Protein AF-A0A2J1E081-F1 (afdb_monomer_lite)

Foldseek 3Di:
DDPVVVVVVPPDAPDQPQDPDDDDPDDFFKDKDPKDKDAQAKKKKKKKAWPDAEPPFKDKFKFFQDPNGGDNHGADWDWDADPNRNIIMIIGHDRHIGIIMMMMGTPRRNDYTDMRMGMHID

pLDDT: mean 73.48, std 20.35, range [32.94, 95.19]

Structure (mmCIF, N/CA/C/O backbone):
data_AF-A0A2J1E081-F1
#
_entry.id   AF-A0A2J1E081-F1
#
loop_
_atom_site.group_PDB
_atom_site.id
_atom_site.type_symbol
_atom_site.label_atom_id
_atom_site.label_alt_id
_atom_site.label_comp_id
_atom_site.label_asym_id
_atom_site.label_entity_id
_atom_site.label_seq_id
_atom_site.pdbx_PDB_ins_code
_atom_site.Cartn_x
_atom_site.Cartn_y
_atom_site.Cartn_z
_atom_site.occupancy
_atom_site.B_iso_or_equiv
_atom_site.auth_seq_id
_atom_site.auth_comp_id
_atom_site.auth_asym_id
_atom_site.auth_atom_id
_atom_site.pdbx_PDB_model_num
ATOM 1 N N . TYR A 1 1 ? -35.205 -8.150 13.059 1.00 44.22 1 TYR A N 1
ATOM 2 C CA . TYR A 1 1 ? -34.154 -8.792 12.252 1.00 44.22 1 TYR A CA 1
ATOM 3 C C . TYR A 1 1 ? -34.409 -8.336 10.831 1.00 44.22 1 TYR A C 1
ATOM 5 O O . TYR A 1 1 ? -35.432 -8.712 10.277 1.00 44.22 1 TYR A O 1
ATOM 13 N N . ASP A 1 2 ? -33.615 -7.389 10.338 1.00 34.19 2 ASP A N 1
ATOM 14 C CA . ASP A 1 2 ? -33.840 -6.746 9.040 1.00 34.19 2 ASP A CA 1
ATOM 15 C C . ASP A 1 2 ? -32.901 -7.385 7.999 1.00 34.19 2 ASP A C 1
ATOM 17 O O . ASP A 1 2 ? -31.685 -7.180 8.080 1.00 34.19 2 ASP A O 1
ATOM 21 N N . PRO A 1 3 ? -33.421 -8.207 7.070 1.00 38.31 3 PRO A N 1
ATOM 22 C CA . PRO A 1 3 ? -32.603 -8.948 6.115 1.00 38.31 3 PRO A CA 1
ATOM 23 C C . PRO A 1 3 ? -31.908 -8.052 5.076 1.00 38.31 3 PRO A C 1
ATOM 25 O O . PRO A 1 3 ? -30.969 -8.511 4.432 1.00 38.31 3 PRO A O 1
ATOM 28 N N . TYR A 1 4 ? -32.279 -6.770 4.957 1.00 37.59 4 TYR A N 1
ATOM 29 C CA . TYR A 1 4 ? -31.651 -5.828 4.017 1.00 37.59 4 TYR A CA 1
ATOM 30 C C . TYR A 1 4 ? -30.340 -5.214 4.524 1.00 37.59 4 TYR A C 1
ATOM 32 O O . TYR A 1 4 ? -29.602 -4.597 3.756 1.00 37.59 4 TYR A O 1
ATOM 40 N N . ARG A 1 5 ? -30.014 -5.381 5.813 1.00 38.62 5 ARG A N 1
ATOM 41 C CA . ARG A 1 5 ? -28.745 -4.890 6.374 1.00 38.62 5 ARG A CA 1
ATOM 42 C C . ARG A 1 5 ? -27.574 -5.847 6.154 1.00 38.62 5 ARG A C 1
ATOM 44 O O . ARG A 1 5 ? -26.442 -5.387 6.094 1.00 38.62 5 ARG A O 1
ATOM 51 N N . LEU A 1 6 ? -27.833 -7.145 5.997 1.00 36.47 6 LEU A N 1
ATOM 52 C CA . LEU A 1 6 ? -26.792 -8.163 5.789 1.00 36.47 6 LEU A CA 1
ATOM 53 C C . LEU A 1 6 ? -26.369 -8.308 4.322 1.00 36.47 6 LEU A C 1
ATOM 55 O O . LEU A 1 6 ? -25.236 -8.694 4.054 1.00 36.47 6 LEU A O 1
ATOM 59 N N . SER A 1 7 ? -27.218 -7.920 3.369 1.00 36.25 7 SER A N 1
ATOM 60 C CA . SER A 1 7 ? -26.882 -7.940 1.938 1.00 36.25 7 SER A CA 1
ATOM 61 C C . SER A 1 7 ? -25.882 -6.855 1.512 1.00 36.25 7 SER A C 1
ATOM 63 O O . SER A 1 7 ? -25.323 -6.954 0.426 1.00 36.25 7 SER A O 1
ATOM 65 N N . ASN A 1 8 ? -25.620 -5.846 2.354 1.00 37.00 8 ASN A N 1
ATOM 66 C CA . ASN A 1 8 ? -24.664 -4.766 2.061 1.00 37.00 8 ASN A CA 1
ATOM 67 C C . ASN A 1 8 ? -23.248 -4.998 2.613 1.00 37.00 8 ASN A C 1
ATOM 69 O O . ASN A 1 8 ? -22.351 -4.227 2.282 1.00 37.00 8 ASN A O 1
ATOM 73 N N . TYR A 1 9 ? -23.029 -6.036 3.426 1.00 40.25 9 TYR A N 1
ATOM 74 C CA . TYR A 1 9 ? -21.701 -6.355 3.970 1.00 40.25 9 TYR A CA 1
ATOM 75 C C . TYR A 1 9 ? -20.937 -7.404 3.153 1.00 40.25 9 TYR A C 1
ATOM 77 O O . TYR A 1 9 ? -19.735 -7.548 3.330 1.00 40.25 9 TYR A O 1
ATOM 85 N N . LEU A 1 10 ? -21.612 -8.110 2.243 1.00 37.78 10 LEU A N 1
ATOM 86 C CA . LEU A 1 10 ? -21.058 -9.276 1.544 1.00 37.78 10 LEU A CA 1
ATOM 87 C C . LEU A 1 10 ? -20.642 -9.023 0.085 1.00 37.78 10 LEU A C 1
ATOM 89 O O . LEU A 1 10 ? -20.276 -9.971 -0.590 1.00 37.78 10 LEU A O 1
ATOM 93 N N . ASN A 1 11 ? -20.696 -7.783 -0.419 1.00 38.44 11 ASN A N 1
ATOM 94 C CA . ASN A 1 11 ? -20.417 -7.508 -1.841 1.00 38.44 11 ASN A CA 1
ATOM 95 C C . ASN A 1 11 ? -19.767 -6.144 -2.141 1.00 38.44 11 ASN A C 1
ATOM 97 O O . ASN A 1 11 ? -19.792 -5.697 -3.283 1.00 38.44 11 ASN A O 1
ATOM 101 N N . LYS A 1 12 ? -19.209 -5.445 -1.142 1.00 41.66 12 LYS A N 1
ATOM 102 C CA . LYS A 1 12 ? -18.657 -4.091 -1.354 1.00 41.66 12 LYS A CA 1
ATOM 103 C C . LYS A 1 12 ? -17.138 -4.031 -1.552 1.00 41.66 12 LYS A C 1
ATOM 105 O O . LYS A 1 12 ? -16.634 -2.956 -1.854 1.00 41.66 12 LYS A O 1
ATOM 110 N N . TYR A 1 13 ? -16.432 -5.152 -1.388 1.00 42.03 13 TYR A N 1
ATOM 111 C CA . TYR A 1 13 ? -14.964 -5.165 -1.322 1.00 42.03 13 TYR A CA 1
ATOM 112 C C . TYR A 1 13 ? -14.276 -6.157 -2.272 1.00 42.03 13 TYR A C 1
ATOM 114 O O . TYR A 1 13 ? -13.061 -6.091 -2.406 1.00 42.03 13 TYR A O 1
ATOM 122 N N . ASP A 1 14 ? -15.027 -6.992 -3.001 1.00 35.34 14 ASP A N 1
ATOM 123 C CA . ASP A 1 14 ? -14.507 -7.705 -4.178 1.00 35.34 14 ASP A CA 1
ATOM 124 C C . ASP A 1 14 ? -14.611 -6.782 -5.397 1.00 35.34 14 ASP A C 1
ATOM 126 O O . ASP A 1 14 ? -15.464 -6.939 -6.272 1.00 35.34 14 ASP A O 1
ATOM 130 N N . TYR A 1 15 ? -13.773 -5.748 -5.423 1.00 40.72 15 TYR A N 1
ATOM 131 C CA . TYR A 1 15 ? -13.682 -4.840 -6.559 1.00 40.72 15 TYR A CA 1
ATOM 132 C C . TYR A 1 15 ? -12.292 -4.933 -7.184 1.00 40.72 15 TYR A C 1
ATOM 134 O O . TYR A 1 15 ? -11.348 -4.260 -6.780 1.00 40.72 15 TYR A O 1
ATOM 142 N N . SER A 1 16 ? -12.156 -5.802 -8.189 1.00 37.72 16 SER A N 1
ATOM 143 C CA . SER A 1 16 ? -10.998 -5.814 -9.083 1.00 37.72 16 SER A CA 1
ATOM 144 C C . SER A 1 16 ? -11.241 -4.813 -10.208 1.00 37.72 16 SER A C 1
ATOM 146 O O . SER A 1 16 ? -11.609 -5.173 -11.328 1.00 37.72 16 SER A O 1
ATOM 148 N N . GLU A 1 17 ? -11.091 -3.533 -9.909 1.00 38.44 17 GLU A N 1
ATOM 149 C CA . GLU A 1 17 ? -11.141 -2.514 -10.943 1.00 38.44 17 GLU A CA 1
ATOM 150 C C . GLU A 1 17 ? -9.737 -2.407 -11.542 1.00 38.44 17 GLU A C 1
ATOM 152 O O . GLU A 1 17 ? -8.811 -1.903 -10.905 1.00 38.44 17 GLU A O 1
ATOM 157 N N . THR A 1 18 ? -9.549 -2.925 -12.761 1.00 36.91 18 THR A N 1
ATOM 158 C CA . THR A 1 18 ? -8.375 -2.607 -13.586 1.00 36.91 18 THR A CA 1
ATOM 159 C C . THR A 1 18 ? -8.392 -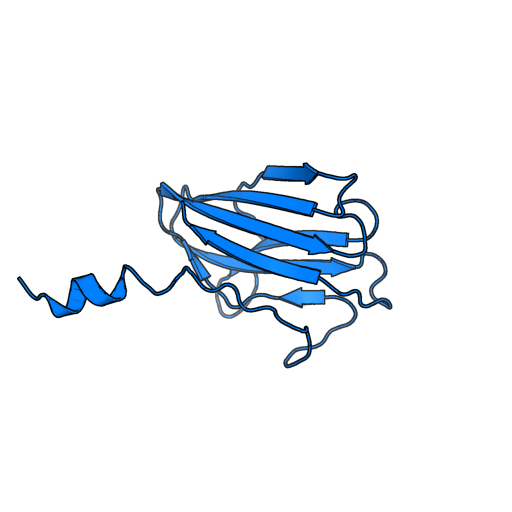1.111 -13.872 1.00 36.91 18 THR A C 1
ATOM 161 O O . THR A 1 18 ? -8.906 -0.664 -14.896 1.00 36.91 18 THR A O 1
ATOM 164 N N . HIS A 1 19 ? -7.864 -0.329 -12.935 1.00 39.03 19 HIS A N 1
ATOM 165 C CA . HIS A 1 19 ? -7.659 1.092 -13.112 1.00 39.03 19 HIS A CA 1
ATOM 166 C C . HIS A 1 19 ? -6.556 1.286 -14.143 1.00 39.03 19 HIS A C 1
ATOM 168 O O . HIS A 1 19 ? -5.409 0.891 -13.941 1.00 39.03 19 HIS A O 1
ATOM 174 N N . GLN A 1 20 ? -6.904 1.942 -15.242 1.00 37.59 20 GLN A N 1
ATOM 175 C CA . GLN A 1 20 ? -5.947 2.810 -15.907 1.00 37.59 20 GLN A CA 1
ATOM 176 C C . GLN A 1 20 ? -5.897 4.092 -15.070 1.00 37.59 20 GLN A C 1
ATOM 178 O O . GLN A 1 20 ? -6.932 4.746 -14.937 1.00 37.59 20 GLN A O 1
ATOM 183 N N . PRO A 1 21 ? -4.764 4.452 -14.447 1.00 37.50 21 PRO A N 1
ATOM 184 C CA . PRO A 1 21 ? -4.718 5.692 -13.692 1.00 37.50 21 PRO A CA 1
ATOM 185 C C . PRO A 1 21 ? -4.740 6.845 -14.698 1.00 37.50 21 PRO A C 1
ATOM 187 O O . PRO A 1 21 ? -3.851 6.882 -15.538 1.00 37.50 21 PRO A O 1
ATOM 190 N N . TYR A 1 22 ? -5.794 7.675 -14.663 1.00 44.12 22 TYR A N 1
ATOM 191 C CA . TYR A 1 22 ? -5.848 9.146 -14.841 1.00 44.12 22 TYR A CA 1
ATOM 192 C C . TYR A 1 22 ? -7.332 9.576 -15.020 1.00 44.12 22 TYR A C 1
ATOM 194 O O . TYR A 1 22 ? -8.006 9.018 -15.879 1.00 44.12 22 TYR A O 1
ATOM 202 N N . ALA A 1 23 ? -7.940 10.537 -14.301 1.00 38.38 23 ALA A N 1
ATOM 203 C CA . ALA A 1 23 ? -7.455 11.515 -13.320 1.00 38.38 23 ALA A CA 1
ATOM 204 C C . ALA A 1 23 ? -8.616 12.211 -12.551 1.00 38.38 23 ALA A C 1
ATOM 206 O O . ALA A 1 23 ? -9.632 12.527 -13.162 1.00 38.38 23 ALA A O 1
ATOM 207 N N . GLU A 1 24 ? -8.400 12.573 -11.275 1.00 32.94 24 GLU A N 1
ATOM 208 C CA . GLU A 1 24 ? -8.650 13.92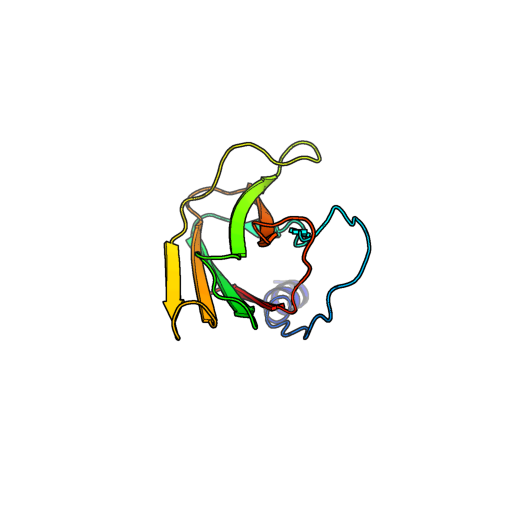1 -10.711 1.00 32.94 24 GLU A CA 1
ATOM 209 C C . GLU A 1 24 ? -7.769 14.100 -9.441 1.00 32.94 24 GLU A C 1
ATOM 211 O O . GLU A 1 24 ? -7.820 13.270 -8.538 1.00 32.94 24 GLU A O 1
ATOM 216 N N . GLY A 1 25 ? -6.897 15.130 -9.392 1.00 39.34 25 GLY A N 1
ATOM 217 C CA . GLY A 1 25 ? -5.979 15.419 -8.258 1.00 39.34 25 GLY A CA 1
ATOM 218 C C . GLY A 1 25 ? -4.455 15.400 -8.532 1.00 39.34 25 GLY A C 1
ATOM 219 O O . GLY A 1 25 ? -3.661 15.433 -7.590 1.00 39.34 25 GLY A O 1
ATOM 220 N N . GLU A 1 26 ? -4.016 15.349 -9.794 1.00 42.78 26 GLU A N 1
ATOM 221 C CA . GLU A 1 26 ? -2.614 15.125 -10.192 1.00 42.78 26 GLU A CA 1
ATOM 222 C C . GLU A 1 26 ? -1.573 16.089 -9.577 1.00 42.78 26 GLU A C 1
ATOM 224 O O . GLU A 1 26 ? -1.506 17.283 -9.876 1.00 42.78 26 GLU A O 1
ATOM 229 N N . ARG A 1 27 ? -0.650 15.515 -8.793 1.00 48.84 27 ARG A N 1
ATOM 230 C CA . ARG A 1 27 ? 0.711 16.029 -8.590 1.00 48.84 27 ARG A CA 1
ATOM 231 C C . ARG A 1 27 ? 1.692 14.919 -8.975 1.00 48.84 27 ARG A C 1
ATOM 233 O O . ARG A 1 27 ? 1.931 14.040 -8.161 1.00 48.84 27 ARG A O 1
ATOM 240 N N . TYR A 1 28 ? 2.237 14.980 -10.192 1.00 55.56 28 TYR A N 1
ATOM 241 C CA . TYR A 1 28 ? 3.528 14.402 -10.610 1.00 55.56 28 TYR A CA 1
ATOM 242 C C . TYR A 1 28 ? 3.891 13.020 -10.015 1.00 55.56 28 TYR A C 1
ATOM 244 O O . TYR A 1 28 ? 4.480 12.944 -8.935 1.00 55.56 28 TYR A O 1
ATOM 252 N N . GLY A 1 29 ? 3.559 11.931 -10.721 1.00 63.25 29 GLY A N 1
ATOM 253 C CA . GLY A 1 29 ? 4.048 10.581 -10.399 1.00 63.25 29 GLY A CA 1
ATOM 254 C C . GLY A 1 29 ? 3.520 9.982 -9.090 1.00 63.25 29 GLY A C 1
ATOM 255 O O . GLY A 1 29 ? 4.153 9.084 -8.536 1.00 63.25 29 GLY A O 1
ATOM 256 N N . MET A 1 30 ? 2.398 10.488 -8.562 1.00 76.50 30 MET A N 1
ATOM 257 C CA . MET A 1 30 ? 1.778 10.007 -7.324 1.00 76.50 30 MET A CA 1
ATOM 258 C C . MET A 1 30 ? 0.318 9.595 -7.545 1.00 76.50 30 MET A C 1
ATOM 260 O O . MET A 1 30 ? -0.464 10.348 -8.121 1.00 76.50 30 MET A O 1
ATOM 264 N N . TYR A 1 31 ? -0.046 8.433 -7.014 1.00 80.44 31 TYR A N 1
ATOM 265 C CA . TYR A 1 31 ? -1.403 7.918 -6.880 1.00 80.44 31 TYR A CA 1
ATOM 266 C C . TYR A 1 31 ? -1.861 8.015 -5.420 1.00 80.44 31 TYR A C 1
ATOM 268 O O . TYR A 1 31 ? -1.086 7.734 -4.499 1.00 80.44 31 TYR A O 1
ATOM 276 N N . PHE A 1 32 ? -3.131 8.366 -5.231 1.00 82.31 32 PHE A N 1
ATOM 277 C CA . PHE A 1 32 ? -3.831 8.329 -3.951 1.00 82.31 32 PHE A CA 1
ATOM 278 C C . PHE A 1 32 ? -5.086 7.479 -4.115 1.00 82.31 32 PHE A C 1
ATOM 280 O O . PHE A 1 32 ? -5.813 7.649 -5.092 1.00 82.31 32 PHE A O 1
ATOM 287 N N . SER A 1 33 ? -5.343 6.585 -3.165 1.00 84.06 33 SER A N 1
ATOM 288 C CA . SER A 1 33 ? -6.637 5.915 -3.080 1.00 84.06 33 SER A CA 1
ATOM 289 C C . SER A 1 33 ? -7.708 6.870 -2.557 1.00 84.06 33 SER A C 1
ATOM 291 O O . SER A 1 33 ? -7.402 7.901 -1.944 1.00 84.06 33 SER A O 1
ATOM 293 N N . ASP A 1 34 ? -8.968 6.462 -2.682 1.00 83.19 34 ASP A N 1
ATOM 294 C CA . ASP A 1 34 ? -10.018 6.988 -1.816 1.00 83.19 34 ASP A CA 1
ATOM 295 C C . ASP A 1 34 ? -9.674 6.738 -0.341 1.00 83.19 34 ASP A C 1
ATOM 297 O O . ASP A 1 34 ? -8.906 5.829 0.005 1.00 83.19 34 ASP A O 1
ATOM 301 N N . VAL A 1 35 ? -10.238 7.566 0.535 1.00 85.25 35 VAL A N 1
ATOM 302 C CA . VAL A 1 35 ? -10.145 7.364 1.982 1.00 85.25 35 VAL A CA 1
ATOM 303 C C . VAL A 1 35 ? -11.002 6.157 2.360 1.00 85.25 35 VAL A C 1
ATOM 305 O O . VAL A 1 35 ? -12.167 6.065 1.973 1.00 85.25 35 VAL A O 1
ATOM 308 N N . PHE A 1 36 ? -10.435 5.240 3.137 1.00 85.38 36 PHE A N 1
ATOM 309 C CA . PHE A 1 36 ? -11.114 4.050 3.641 1.00 85.38 36 PHE A CA 1
ATOM 310 C C . PHE A 1 36 ? -11.080 4.007 5.167 1.00 85.38 36 PHE A C 1
ATOM 312 O O . PHE A 1 36 ? -10.190 4.564 5.805 1.00 85.38 36 PHE A O 1
ATOM 319 N N . TYR A 1 37 ? -12.072 3.345 5.759 1.00 88.31 37 TYR A N 1
ATOM 320 C CA . TYR A 1 37 ? -12.202 3.213 7.207 1.00 88.31 37 TYR A CA 1
ATOM 321 C C . TYR A 1 37 ? -11.837 1.794 7.637 1.00 88.31 37 TYR A C 1
ATOM 323 O O . TYR A 1 37 ? -12.361 0.844 7.056 1.00 88.31 37 TYR A O 1
ATOM 331 N N . LEU A 1 38 ? -10.971 1.659 8.642 1.00 88.31 38 LEU A N 1
ATOM 332 C CA . LEU A 1 38 ? -10.618 0.376 9.257 1.00 88.31 38 LEU A CA 1
ATOM 333 C C . LEU A 1 38 ? -11.137 0.327 10.696 1.00 88.31 38 LEU A C 1
ATOM 335 O O . LEU A 1 38 ? -11.155 1.350 11.388 1.00 88.31 38 LEU A O 1
ATOM 339 N N . VAL A 1 39 ? -11.530 -0.860 11.155 1.00 89.81 39 VAL A N 1
ATOM 340 C CA . VAL A 1 39 ? -11.851 -1.158 12.559 1.00 89.81 39 VAL A CA 1
ATOM 341 C C . VAL A 1 39 ? -10.873 -2.183 13.150 1.00 89.81 39 VAL A C 1
ATOM 343 O O . VAL A 1 39 ? -10.284 -2.966 12.406 1.00 89.81 39 VAL A O 1
ATOM 346 N N . PRO A 1 40 ? -10.685 -2.219 14.487 1.00 90.38 40 PRO A N 1
ATOM 347 C CA . PRO A 1 40 ? -9.807 -3.185 15.130 1.00 90.38 40 PRO A CA 1
ATOM 348 C C . PRO A 1 40 ? -10.147 -4.625 14.742 1.00 90.38 40 PRO A C 1
ATOM 350 O O . PRO A 1 40 ? -11.281 -5.070 14.923 1.00 90.38 40 PRO A O 1
ATOM 353 N N . GLY A 1 41 ? -9.143 -5.350 14.256 1.00 87.19 41 GLY A N 1
ATOM 354 C CA . GLY A 1 41 ? -9.272 -6.719 13.763 1.00 87.19 41 GLY A CA 1
ATOM 355 C C . GLY A 1 41 ? -9.351 -6.843 12.240 1.00 87.19 41 GLY A C 1
ATOM 356 O O . GLY A 1 41 ? -9.138 -7.950 11.747 1.00 87.19 41 GLY A O 1
ATOM 357 N N . ASP A 1 42 ? -9.586 -5.748 11.506 1.00 89.81 42 ASP A N 1
ATOM 358 C CA . ASP A 1 42 ? -9.545 -5.763 10.042 1.00 89.81 42 ASP A CA 1
ATOM 359 C C . ASP A 1 42 ? -8.137 -6.112 9.538 1.00 89.81 42 ASP A C 1
ATOM 361 O O . ASP A 1 42 ? -7.127 -5.569 10.006 1.00 89.81 42 ASP A O 1
ATOM 365 N N . ASN A 1 43 ? -8.080 -6.988 8.533 1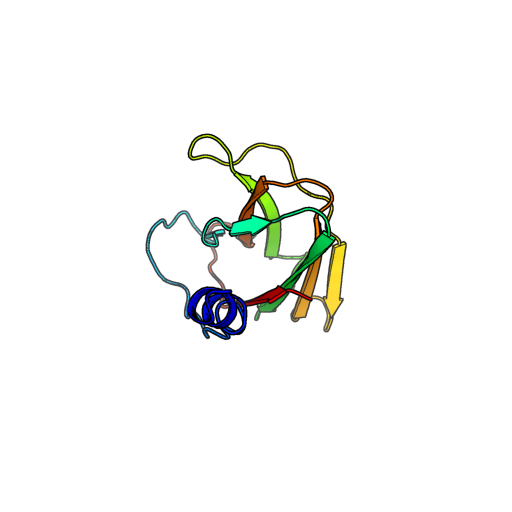.00 89.69 43 ASN A N 1
ATOM 366 C CA . ASN A 1 43 ? -6.852 -7.350 7.833 1.00 89.69 43 ASN A CA 1
ATOM 367 C C . ASN A 1 43 ? -6.922 -6.819 6.404 1.00 89.69 43 ASN A C 1
ATOM 369 O O . ASN A 1 43 ? -7.406 -7.489 5.493 1.00 89.69 43 ASN A O 1
ATOM 373 N N . LEU A 1 44 ? -6.440 -5.594 6.208 1.00 92.25 44 LEU A N 1
ATOM 374 C CA . LEU A 1 44 ? -6.348 -5.008 4.879 1.00 92.25 44 LEU A CA 1
ATOM 375 C C . LEU A 1 44 ? -5.111 -5.548 4.165 1.00 92.25 44 LEU A C 1
ATOM 377 O O . LEU A 1 44 ? -3.991 -5.462 4.682 1.00 92.25 44 LEU A O 1
ATOM 381 N N . LYS A 1 45 ? -5.301 -6.006 2.931 1.00 93.62 45 LYS A N 1
ATOM 382 C CA . LYS A 1 45 ? -4.216 -6.301 2.007 1.00 93.62 45 LYS A CA 1
ATOM 383 C C . LYS A 1 45 ? -4.332 -5.474 0.734 1.00 93.62 45 LYS A C 1
ATOM 385 O O . LYS A 1 45 ? -5.405 -5.324 0.153 1.00 93.62 45 LYS A O 1
ATOM 390 N N . ILE A 1 46 ? -3.197 -4.932 0.302 1.00 92.44 46 ILE A N 1
ATOM 391 C CA . ILE A 1 46 ? -3.073 -4.158 -0.935 1.00 92.44 46 ILE A CA 1
ATOM 392 C C . ILE A 1 46 ? -2.062 -4.867 -1.828 1.00 92.44 46 ILE A C 1
ATOM 394 O O . ILE A 1 46 ? -0.886 -4.972 -1.477 1.00 92.44 46 ILE A O 1
ATOM 398 N N . VAL A 1 47 ? -2.513 -5.359 -2.979 1.00 91.19 47 VAL A N 1
ATOM 399 C CA . VAL A 1 47 ? -1.650 -5.989 -3.984 1.00 91.19 47 VAL A CA 1
ATOM 400 C C . VAL A 1 47 ? -1.317 -4.972 -5.055 1.00 91.19 47 VAL A C 1
ATOM 402 O O . VAL A 1 47 ? -2.208 -4.326 -5.601 1.00 91.19 47 VAL A O 1
ATOM 405 N N . ILE A 1 48 ? -0.035 -4.859 -5.374 1.00 90.12 48 ILE A N 1
ATOM 406 C CA . ILE A 1 48 ? 0.476 -3.962 -6.403 1.00 90.12 48 ILE A CA 1
ATOM 407 C C . ILE A 1 48 ? 1.178 -4.812 -7.452 1.00 90.12 48 ILE A C 1
ATOM 409 O O . ILE A 1 48 ? 2.119 -5.537 -7.129 1.00 90.12 48 ILE A O 1
ATOM 413 N N . TYR A 1 49 ? 0.733 -4.689 -8.696 1.00 86.12 49 TYR A N 1
ATOM 414 C CA . TYR A 1 49 ? 1.461 -5.132 -9.878 1.00 86.12 49 TYR A CA 1
ATOM 415 C C . TYR A 1 49 ? 1.967 -3.894 -10.598 1.00 86.12 49 TYR A C 1
ATOM 417 O O . TYR A 1 49 ? 1.192 -2.972 -10.852 1.00 86.12 49 TYR A O 1
ATOM 425 N N . SER A 1 50 ? 3.251 -3.855 -10.915 1.00 82.56 50 SER A N 1
ATOM 426 C CA . SER A 1 50 ? 3.859 -2.714 -11.585 1.00 82.56 50 SER A CA 1
ATOM 427 C C . SER A 1 50 ? 4.911 -3.173 -12.577 1.00 82.56 50 SER A C 1
ATOM 429 O O . SER A 1 50 ? 5.560 -4.194 -12.366 1.00 82.56 50 SER A O 1
ATOM 431 N N . ASP A 1 51 ? 5.109 -2.374 -13.621 1.00 80.81 51 ASP A N 1
ATOM 432 C CA . ASP A 1 51 ? 6.220 -2.517 -14.563 1.00 80.81 51 ASP A CA 1
ATOM 433 C C . ASP A 1 51 ? 7.544 -1.975 -13.984 1.00 80.81 51 ASP A C 1
ATOM 435 O O . ASP A 1 51 ? 8.586 -2.056 -14.632 1.00 80.81 51 ASP A O 1
ATOM 439 N N . VAL A 1 52 ? 7.518 -1.447 -12.752 1.00 80.88 52 VAL A N 1
ATOM 440 C CA . VAL A 1 52 ? 8.669 -0.909 -12.019 1.00 80.88 52 VAL A CA 1
ATOM 441 C C . VAL A 1 52 ? 8.701 -1.476 -10.592 1.00 80.88 52 VAL A C 1
ATOM 443 O O . VAL A 1 52 ? 7.669 -1.555 -9.924 1.00 80.88 52 VAL A O 1
ATOM 446 N N . PRO A 1 53 ? 9.870 -1.882 -10.065 1.00 83.25 53 PRO A N 1
ATOM 447 C CA . PRO A 1 53 ? 9.920 -2.586 -8.792 1.00 83.25 53 PRO A CA 1
ATOM 448 C C . PRO A 1 53 ? 9.672 -1.677 -7.575 1.00 83.25 53 PRO A C 1
ATOM 450 O O . PRO A 1 53 ? 10.343 -0.658 -7.363 1.00 83.25 53 PRO A O 1
ATOM 453 N N . LEU A 1 54 ? 8.755 -2.103 -6.697 1.00 86.00 54 LEU A N 1
ATOM 454 C CA . LEU A 1 54 ? 8.493 -1.453 -5.413 1.00 86.00 54 LEU A CA 1
ATOM 455 C C . LEU A 1 54 ? 9.697 -1.554 -4.470 1.00 86.00 54 LEU A C 1
ATOM 457 O O . LEU A 1 54 ? 10.169 -2.639 -4.135 1.00 86.00 54 LEU A O 1
ATOM 461 N N . GLY A 1 55 ? 10.129 -0.417 -3.930 1.00 81.31 55 GLY A N 1
ATOM 462 C CA . GLY A 1 55 ? 11.283 -0.290 -3.042 1.00 81.31 55 GLY A CA 1
ATOM 463 C C . GLY A 1 55 ? 12.501 0.313 -3.736 1.00 81.31 55 GLY A C 1
ATOM 464 O O . GLY A 1 55 ? 13.245 1.032 -3.066 1.00 81.31 55 GLY A O 1
ATOM 465 N N . THR A 1 56 ? 12.645 0.109 -5.048 1.00 82.44 56 THR A N 1
ATOM 466 C CA . THR A 1 56 ? 13.689 0.746 -5.862 1.00 82.44 56 THR A CA 1
ATOM 467 C C . THR A 1 56 ? 13.206 2.112 -6.309 1.00 82.44 56 THR A C 1
ATOM 469 O O . THR A 1 56 ? 13.537 3.101 -5.661 1.00 82.44 56 THR A O 1
ATOM 472 N N . ASP A 1 57 ? 12.334 2.159 -7.314 1.00 81.31 57 ASP A N 1
ATOM 473 C CA . ASP A 1 57 ? 11.884 3.412 -7.919 1.00 81.31 57 ASP A CA 1
ATOM 474 C C . ASP A 1 57 ? 10.460 3.775 -7.502 1.00 81.31 57 ASP A C 1
ATOM 476 O O . ASP A 1 57 ? 10.118 4.952 -7.467 1.00 81.31 57 ASP A O 1
ATOM 480 N N . LEU A 1 58 ? 9.654 2.799 -7.072 1.00 84.06 58 LEU A N 1
ATOM 481 C CA . LEU A 1 58 ? 8.362 3.053 -6.438 1.00 84.06 58 LEU A CA 1
ATOM 482 C C . LEU A 1 58 ? 8.466 3.016 -4.910 1.00 84.06 58 LEU A C 1
ATOM 484 O O . LEU A 1 58 ? 9.192 2.208 -4.323 1.00 84.06 58 LEU A O 1
ATOM 488 N N . ALA A 1 59 ? 7.694 3.872 -4.253 1.00 87.69 59 ALA A N 1
ATOM 489 C CA . ALA A 1 59 ? 7.506 3.895 -2.810 1.00 87.69 59 ALA A CA 1
ATOM 490 C C . ALA A 1 59 ? 6.019 4.045 -2.477 1.00 87.69 59 ALA A C 1
ATOM 492 O O . ALA A 1 59 ? 5.253 4.606 -3.258 1.00 87.69 59 ALA A O 1
ATOM 493 N N . CYS A 1 60 ? 5.608 3.522 -1.327 1.00 89.50 60 CYS A N 1
ATOM 494 C CA . CYS A 1 60 ? 4.213 3.517 -0.918 1.00 89.50 60 CYS A CA 1
ATOM 495 C C . CYS A 1 60 ? 4.056 3.738 0.584 1.00 89.50 60 CYS A C 1
ATOM 497 O O . CYS A 1 60 ? 4.966 3.449 1.366 1.00 89.50 60 CYS A O 1
ATOM 499 N N . GLU A 1 61 ? 2.878 4.208 0.971 1.00 91.56 61 GLU A N 1
ATOM 500 C CA . GLU A 1 61 ? 2.524 4.488 2.355 1.00 91.56 61 GLU A CA 1
ATOM 501 C C . GLU A 1 61 ? 1.019 4.317 2.568 1.00 91.56 61 GLU A C 1
ATOM 503 O O . GLU A 1 61 ? 0.224 4.628 1.682 1.00 91.56 61 GLU A O 1
ATOM 508 N N . ILE A 1 62 ? 0.636 3.833 3.747 1.00 91.06 62 ILE A N 1
ATOM 509 C CA . ILE A 1 62 ? -0.716 3.998 4.280 1.00 91.06 62 ILE A CA 1
ATOM 510 C C . ILE A 1 62 ? -0.594 5.028 5.392 1.00 91.06 62 ILE A C 1
ATOM 512 O O . ILE A 1 62 ? 0.203 4.829 6.304 1.00 91.06 62 ILE A O 1
ATOM 516 N N . SER A 1 63 ? -1.366 6.103 5.332 1.00 89.81 63 SER A N 1
ATOM 517 C CA . SER A 1 63 ? -1.351 7.141 6.363 1.00 89.81 63 SER A CA 1
ATOM 518 C C . SER A 1 63 ? -2.757 7.346 6.904 1.00 89.81 63 SER A C 1
ATOM 520 O O . SER A 1 63 ? -3.737 7.232 6.169 1.00 89.81 63 SER A O 1
ATOM 522 N N . GLU A 1 64 ? -2.867 7.652 8.190 1.00 88.75 64 GLU A N 1
ATOM 523 C CA . GLU A 1 64 ? -4.128 8.073 8.788 1.00 88.75 64 GLU A CA 1
ATOM 524 C C . GLU A 1 64 ? -4.603 9.380 8.133 1.00 88.75 64 GLU A C 1
ATOM 526 O O . GLU A 1 64 ? -3.810 10.261 7.800 1.00 88.75 64 GLU A O 1
ATOM 531 N N . TYR A 1 65 ? -5.907 9.528 7.951 1.00 84.56 65 TYR A N 1
ATOM 532 C CA . TYR A 1 65 ? -6.539 10.701 7.368 1.00 84.56 65 TYR A CA 1
ATOM 533 C C . TYR A 1 65 ? -7.419 11.377 8.427 1.00 84.56 65 TYR A C 1
ATOM 535 O O . TYR A 1 65 ? -8.284 10.750 9.028 1.00 84.56 65 TYR A O 1
ATOM 543 N N . LYS A 1 66 ? -7.166 12.657 8.722 1.00 84.06 66 LYS A N 1
ATOM 544 C CA . LYS A 1 66 ? -7.910 13.459 9.708 1.00 84.06 66 LYS A CA 1
ATOM 545 C C . LYS A 1 66 ? -8.120 14.878 9.194 1.00 84.06 66 LYS A C 1
ATOM 547 O O . LYS A 1 66 ? -7.214 15.479 8.629 1.00 84.06 66 LYS A O 1
ATOM 552 N N . ASN A 1 67 ? -9.281 15.469 9.482 1.00 73.38 67 ASN A N 1
ATOM 553 C CA . ASN A 1 67 ? -9.573 16.882 9.189 1.00 73.38 67 ASN A CA 1
ATOM 554 C C . ASN A 1 67 ? -9.311 17.277 7.717 1.00 73.38 67 ASN A C 1
ATOM 556 O O . ASN A 1 67 ? -8.708 18.317 7.454 1.00 73.38 67 ASN A O 1
ATOM 560 N N . ASN A 1 68 ? -9.749 16.448 6.762 1.00 66.94 68 ASN A N 1
ATOM 561 C CA . ASN A 1 68 ? -9.519 16.630 5.319 1.00 66.94 68 ASN A CA 1
ATOM 562 C C . ASN A 1 68 ? -8.033 16.644 4.903 1.00 66.94 68 ASN A C 1
ATOM 564 O O . ASN A 1 68 ? -7.666 17.271 3.905 1.00 66.94 68 ASN A O 1
ATOM 568 N N . GLY A 1 69 ? -7.160 15.966 5.652 1.00 63.34 69 GLY A N 1
ATOM 569 C CA . GLY A 1 69 ? -5.745 15.850 5.319 1.00 63.34 69 GLY A CA 1
ATOM 570 C C . GLY A 1 69 ? -5.072 14.634 5.947 1.00 63.34 69 GLY A C 1
ATOM 571 O O . GLY A 1 69 ? -5.600 13.998 6.852 1.00 63.34 69 GLY A O 1
ATOM 572 N N . VAL A 1 70 ? -3.877 14.305 5.464 1.00 66.44 70 VAL A N 1
ATOM 573 C CA . VAL A 1 70 ? -3.086 13.202 6.015 1.00 66.44 70 VAL A CA 1
ATOM 574 C C . VAL A 1 70 ? -2.550 13.590 7.398 1.00 66.44 70 VAL A C 1
ATOM 576 O O . VAL A 1 70 ? -1.813 14.566 7.550 1.00 66.44 70 VAL A O 1
ATOM 579 N N . SER A 1 71 ? -2.935 12.810 8.403 1.00 70.06 71 SER A N 1
ATOM 580 C CA . SER A 1 71 ? -2.321 12.752 9.726 1.00 70.06 71 SER A CA 1
ATOM 581 C C . SER A 1 71 ? -0.970 12.043 9.589 1.00 70.06 71 SER A C 1
ATOM 583 O O . SER A 1 71 ? -0.869 11.018 8.925 1.00 70.06 71 SER A O 1
ATOM 585 N N . GLY A 1 72 ? 0.089 12.561 10.216 1.00 61.47 72 GLY A N 1
ATOM 586 C CA . GLY A 1 72 ? 1.424 11.937 10.176 1.00 61.47 72 GLY A CA 1
ATOM 587 C C . GLY A 1 72 ? 1.525 10.585 10.901 1.00 61.47 72 GLY A C 1
ATOM 588 O O . GLY A 1 72 ? 2.631 10.095 11.104 1.00 61.47 72 GLY A O 1
ATOM 589 N N . SER A 1 73 ? 0.400 10.020 11.347 1.00 71.25 73 SER A N 1
ATOM 590 C CA . SER A 1 73 ? 0.331 8.690 11.941 1.00 71.25 73 SER A CA 1
ATOM 591 C C . SER A 1 73 ? 0.208 7.639 10.840 1.00 71.25 73 SER A C 1
ATOM 593 O O . SER A 1 73 ? -0.750 7.636 10.068 1.00 71.25 73 SER A O 1
ATOM 595 N N . THR A 1 74 ? 1.178 6.738 10.770 1.00 74.56 74 THR A N 1
ATOM 596 C CA . THR A 1 74 ? 1.214 5.629 9.812 1.00 74.56 74 THR A CA 1
ATOM 597 C C . THR A 1 74 ? 0.829 4.352 10.568 1.00 74.56 74 THR A C 1
ATOM 599 O O . THR A 1 74 ? 1.543 3.993 11.510 1.00 74.56 74 THR A O 1
ATOM 602 N N . PRO A 1 75 ? -0.273 3.654 10.223 1.00 81.31 75 PRO A N 1
ATOM 603 C CA . PRO A 1 75 ? -0.558 2.348 10.811 1.00 81.31 75 PRO A CA 1
ATOM 604 C C . PRO A 1 75 ? 0.589 1.369 10.540 1.00 81.31 75 PRO A C 1
ATOM 606 O O . PRO A 1 75 ? 1.293 1.468 9.533 1.00 81.31 75 PRO A O 1
ATOM 609 N N . ALA A 1 76 ? 0.780 0.401 11.435 1.00 87.88 76 ALA A N 1
ATOM 610 C CA . ALA A 1 76 ? 1.775 -0.640 11.224 1.00 87.88 76 ALA A CA 1
ATOM 611 C C . ALA A 1 76 ? 1.351 -1.546 10.057 1.00 87.88 76 ALA A C 1
ATOM 613 O O . ALA A 1 76 ? 0.294 -2.175 10.094 1.00 87.88 76 ALA A O 1
ATOM 614 N N . TYR A 1 77 ? 2.200 -1.645 9.037 1.00 92.44 77 TYR A N 1
ATOM 615 C CA . TYR A 1 77 ? 2.022 -2.569 7.923 1.00 92.44 77 TYR A CA 1
ATOM 616 C C . TYR A 1 77 ? 3.347 -3.222 7.534 1.00 92.44 77 TYR A C 1
ATOM 618 O O . TYR A 1 77 ? 4.432 -2.681 7.763 1.00 92.44 77 TYR A O 1
ATOM 626 N N . THR A 1 78 ? 3.261 -4.394 6.916 1.00 94.38 78 THR A N 1
ATOM 627 C CA . THR A 1 78 ? 4.398 -5.076 6.293 1.00 94.38 78 THR A CA 1
ATOM 628 C C . THR A 1 78 ? 4.317 -4.957 4.778 1.00 94.38 78 THR A C 1
ATOM 630 O O . THR A 1 78 ? 3.244 -4.743 4.217 1.00 94.38 78 THR A O 1
ATOM 633 N N . VAL A 1 79 ? 5.465 -5.072 4.107 1.00 94.12 79 VAL A N 1
ATOM 634 C CA . VAL A 1 79 ? 5.547 -5.066 2.641 1.00 94.12 79 VAL A CA 1
ATOM 635 C C . VAL A 1 79 ? 6.347 -6.275 2.186 1.00 94.12 79 VAL A C 1
ATOM 637 O O . VAL A 1 79 ? 7.571 -6.316 2.337 1.00 94.12 79 VAL A O 1
ATOM 640 N N . GLU A 1 80 ? 5.653 -7.238 1.598 1.00 95.19 80 GLU A N 1
ATOM 641 C CA . GLU A 1 80 ? 6.240 -8.410 0.962 1.00 95.19 80 GLU A CA 1
ATOM 642 C C . GLU A 1 80 ? 6.453 -8.121 -0.521 1.00 95.19 80 GLU A C 1
ATOM 644 O O . GLU A 1 80 ? 5.576 -7.592 -1.203 1.00 95.19 80 GLU A O 1
ATOM 649 N N . ARG A 1 81 ? 7.643 -8.442 -1.029 1.00 93.44 81 ARG A N 1
ATOM 650 C CA . ARG A 1 81 ? 8.021 -8.200 -2.423 1.00 93.44 81 ARG A CA 1
ATOM 651 C C . ARG A 1 81 ? 8.308 -9.527 -3.096 1.00 93.44 81 ARG A C 1
ATOM 653 O O . ARG A 1 81 ? 9.103 -10.321 -2.601 1.00 93.44 81 ARG A O 1
ATOM 660 N N . TYR A 1 82 ? 7.691 -9.724 -4.246 1.00 90.38 82 TYR A N 1
ATOM 661 C CA . TYR A 1 82 ? 7.869 -10.876 -5.113 1.00 90.38 82 TYR A CA 1
ATOM 662 C C . TYR A 1 82 ? 8.435 -10.406 -6.442 1.00 90.38 82 TYR A C 1
ATOM 664 O O . TYR A 1 82 ? 8.292 -9.238 -6.800 1.00 90.38 82 TYR A O 1
ATOM 672 N N . GLU A 1 83 ? 9.081 -11.318 -7.170 1.00 89.56 83 GLU A N 1
ATOM 673 C CA . GLU A 1 83 ? 9.571 -11.032 -8.524 1.00 89.56 83 GLU A CA 1
ATOM 674 C C . GLU A 1 83 ? 10.424 -9.749 -8.542 1.00 89.56 83 GLU A C 1
ATOM 676 O O . GLU A 1 83 ? 10.229 -8.864 -9.358 1.00 89.56 83 GLU A O 1
ATOM 681 N N . ASN A 1 84 ? 11.331 -9.596 -7.571 1.00 84.12 84 ASN A N 1
ATOM 682 C CA . ASN A 1 84 ? 12.175 -8.403 -7.403 1.00 84.12 84 ASN A CA 1
ATOM 683 C C . ASN A 1 84 ? 11.420 -7.068 -7.223 1.00 84.12 84 ASN A C 1
ATOM 685 O O . ASN A 1 84 ? 12.008 -6.009 -7.410 1.00 84.12 84 ASN A O 1
ATOM 689 N N . GLY A 1 85 ? 10.151 -7.103 -6.812 1.00 81.31 85 GLY A N 1
ATOM 690 C CA . GLY A 1 85 ? 9.341 -5.922 -6.514 1.00 81.31 85 GLY A CA 1
ATOM 691 C C . GLY A 1 85 ? 8.307 -5.563 -7.580 1.00 81.31 85 GLY A C 1
ATOM 692 O O . GLY A 1 85 ? 7.529 -4.648 -7.326 1.00 81.31 85 GLY A O 1
ATOM 693 N N . TYR A 1 86 ? 8.252 -6.267 -8.719 1.00 86.38 86 TYR A N 1
ATOM 694 C CA . TYR A 1 86 ? 7.199 -6.075 -9.735 1.00 86.38 86 TYR A CA 1
ATOM 695 C C . TYR A 1 86 ? 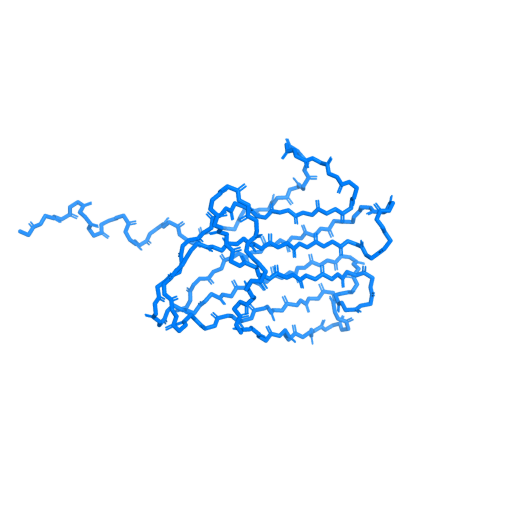5.817 -6.525 -9.245 1.00 86.38 86 TYR A C 1
ATOM 697 O O . TYR A 1 86 ? 4.789 -6.034 -9.711 1.00 86.38 86 TYR A O 1
ATOM 705 N N . ARG A 1 87 ? 5.789 -7.416 -8.246 1.00 91.25 87 ARG A N 1
ATOM 706 C CA . ARG A 1 87 ? 4.603 -7.702 -7.443 1.00 91.25 87 ARG A CA 1
ATOM 707 C C . ARG A 1 87 ? 4.899 -7.439 -5.975 1.00 91.25 87 ARG A C 1
ATOM 709 O O . ARG A 1 87 ? 5.869 -7.966 -5.430 1.00 91.25 87 ARG A O 1
ATOM 716 N N . ALA A 1 88 ? 4.042 -6.681 -5.307 1.00 92.44 88 ALA A N 1
ATOM 717 C CA . ALA A 1 88 ? 4.146 -6.436 -3.876 1.00 92.44 88 ALA A CA 1
ATOM 718 C C . ALA A 1 88 ? 2.804 -6.620 -3.172 1.00 92.44 88 ALA A C 1
ATOM 720 O O . ALA A 1 88 ? 1.754 -6.347 -3.748 1.00 92.44 88 ALA A O 1
ATOM 721 N N . ILE A 1 89 ? 2.856 -7.079 -1.925 1.00 94.56 89 ILE A N 1
ATOM 722 C CA . ILE A 1 89 ? 1.694 -7.203 -1.048 1.00 94.56 89 ILE A CA 1
ATOM 723 C C . ILE A 1 89 ? 1.975 -6.397 0.211 1.00 94.56 89 ILE A C 1
ATOM 725 O O . ILE A 1 89 ? 2.962 -6.628 0.910 1.00 94.56 89 ILE A O 1
ATOM 729 N N . ILE A 1 90 ? 1.100 -5.441 0.491 1.00 94.75 90 ILE A N 1
ATOM 730 C CA . ILE A 1 90 ? 1.105 -4.662 1.722 1.00 94.75 90 ILE A CA 1
ATOM 731 C C . ILE A 1 90 ? 0.054 -5.270 2.633 1.00 94.75 90 ILE A C 1
ATOM 733 O O . ILE A 1 90 ? -1.099 -5.374 2.225 1.00 94.75 90 ILE A O 1
ATOM 737 N N . SER A 1 91 ? 0.441 -5.666 3.842 1.00 94.81 91 SER A N 1
ATOM 738 C CA . SER A 1 91 ? -0.486 -6.219 4.834 1.00 94.81 91 SER A CA 1
ATOM 739 C C . SER A 1 91 ? -0.567 -5.287 6.034 1.00 94.81 91 SER A C 1
ATOM 741 O O . SER A 1 91 ? 0.443 -5.033 6.690 1.00 94.81 91 SER A O 1
ATOM 743 N N . CYS A 1 92 ? -1.762 -4.777 6.317 1.00 93.25 92 CYS A N 1
ATOM 744 C CA . CYS A 1 92 ? -2.049 -3.880 7.428 1.00 93.25 92 CYS A CA 1
ATOM 745 C C . CYS A 1 92 ? -3.060 -4.547 8.362 1.00 93.25 92 CYS A C 1
ATOM 747 O O . CYS A 1 92 ? -4.189 -4.827 7.963 1.00 93.25 92 CYS A O 1
ATOM 749 N N . HIS A 1 93 ? -2.653 -4.775 9.609 1.00 91.81 93 HIS A N 1
ATOM 750 C CA . HIS A 1 93 ? -3.543 -5.265 10.656 1.00 91.81 93 HIS A CA 1
ATOM 751 C C . HIS A 1 93 ? -3.995 -4.086 11.514 1.00 91.81 93 HIS A C 1
ATOM 753 O O . HIS A 1 93 ? -3.182 -3.466 12.204 1.00 91.81 93 HIS A O 1
ATOM 759 N N . ALA A 1 94 ? -5.281 -3.753 11.451 1.00 88.44 94 ALA A N 1
ATOM 760 C CA . ALA A 1 94 ? -5.818 -2.612 12.174 1.00 88.44 94 ALA A CA 1
ATOM 761 C C . ALA A 1 94 ? -5.942 -2.930 13.672 1.00 88.44 94 ALA A C 1
ATOM 763 O O . ALA A 1 94 ? -6.689 -3.820 14.076 1.00 88.44 94 ALA A O 1
ATOM 764 N N . THR A 1 95 ? -5.228 -2.178 14.511 1.00 89.44 95 THR A N 1
ATOM 765 C CA . THR A 1 95 ? -5.341 -2.256 15.981 1.00 89.44 95 THR A CA 1
ATOM 766 C C . THR A 1 95 ? -6.243 -1.171 16.565 1.00 89.44 95 THR A C 1
ATOM 768 O O . THR A 1 95 ? -6.685 -1.282 17.705 1.00 89.44 95 THR A O 1
ATOM 771 N N . GLU A 1 96 ? -6.516 -0.121 15.793 1.00 86.69 96 GLU A N 1
ATOM 772 C CA . GLU A 1 96 ? -7.325 1.036 16.171 1.00 86.69 96 GLU A CA 1
ATOM 773 C C . GLU A 1 96 ? -8.309 1.359 15.041 1.00 86.69 96 GLU A C 1
ATOM 775 O O . GLU A 1 96 ? -8.049 1.036 13.881 1.00 86.69 96 GLU A O 1
ATOM 780 N N . SER A 1 97 ? -9.444 1.980 15.376 1.00 88.44 97 SER A N 1
ATOM 781 C CA . SER A 1 97 ? -10.380 2.464 14.358 1.00 88.44 97 SER A CA 1
ATOM 782 C C . SER A 1 97 ? -9.904 3.791 13.778 1.00 88.44 97 SER A C 1
ATOM 784 O O . SER A 1 97 ? -9.528 4.686 14.538 1.00 88.44 97 SER A O 1
ATOM 786 N N . GLY A 1 98 ? -10.026 3.977 12.466 1.00 88.31 98 GLY A N 1
ATOM 787 C CA . GLY A 1 98 ? -9.622 5.230 11.834 1.00 88.31 98 GLY A CA 1
ATOM 788 C C . GLY A 1 98 ? -9.932 5.315 10.347 1.00 88.31 98 GLY A C 1
ATOM 789 O O . GLY A 1 98 ? -10.242 4.318 9.697 1.00 88.31 98 GLY A O 1
ATOM 790 N N . GLU A 1 99 ? -9.839 6.535 9.823 1.00 90.12 99 GLU A N 1
ATOM 791 C CA . GLU A 1 99 ? -9.796 6.804 8.387 1.00 90.12 99 GLU A CA 1
ATOM 792 C C . GLU A 1 99 ? -8.340 6.768 7.921 1.00 90.12 99 GLU A C 1
ATOM 794 O O . GLU A 1 99 ? -7.455 7.314 8.580 1.00 90.12 99 GLU A O 1
ATOM 799 N N . TYR A 1 100 ? -8.089 6.139 6.780 1.00 88.94 100 TYR A N 1
ATOM 800 C CA . TYR A 1 100 ? -6.762 5.953 6.213 1.00 88.94 100 TYR A CA 1
ATOM 801 C C . TYR A 1 100 ? -6.793 6.196 4.707 1.00 88.94 100 TYR A C 1
ATOM 803 O O . TYR A 1 100 ? -7.822 6.038 4.051 1.00 88.94 100 TYR A O 1
ATOM 811 N N . GLN A 1 101 ? -5.646 6.567 4.152 1.00 89.50 101 GLN A N 1
ATOM 812 C CA . GLN A 1 101 ? -5.453 6.714 2.718 1.00 89.50 101 GLN A CA 1
ATOM 813 C C . GLN A 1 101 ? -4.169 6.006 2.301 1.00 89.50 101 GLN A C 1
ATOM 815 O O . GLN A 1 101 ? -3.129 6.135 2.950 1.00 89.50 101 GLN A O 1
ATOM 820 N N . PHE A 1 102 ? -4.241 5.266 1.199 1.00 89.75 102 PHE A N 1
ATOM 821 C CA . PHE A 1 102 ? -3.078 4.666 0.573 1.00 89.75 102 PHE A CA 1
ATOM 822 C C . PHE A 1 102 ? -2.493 5.611 -0.474 1.00 89.75 102 PHE A C 1
ATOM 824 O O . PHE A 1 102 ? -3.209 6.259 -1.240 1.00 89.75 102 PHE A O 1
ATOM 831 N N . LYS A 1 103 ? -1.166 5.652 -0.529 1.00 87.56 103 LYS A N 1
ATOM 832 C CA . LYS A 1 103 ? -0.399 6.449 -1.471 1.00 87.56 103 LYS A CA 1
ATOM 833 C C . LYS A 1 103 ? 0.682 5.592 -2.115 1.00 87.56 103 LYS A C 1
ATOM 835 O O . LYS A 1 103 ? 1.432 4.907 -1.423 1.00 87.56 103 LYS A O 1
ATOM 840 N N . LEU A 1 104 ? 0.823 5.707 -3.431 1.00 87.56 104 LEU A N 1
ATOM 841 C CA . LEU A 1 104 ? 1.915 5.125 -4.214 1.00 87.56 104 LEU A CA 1
ATOM 842 C C . LEU A 1 104 ? 2.575 6.238 -5.022 1.00 87.56 104 LEU A C 1
ATOM 844 O O . LEU A 1 104 ? 1.884 7.082 -5.580 1.00 87.56 104 LEU A O 1
ATOM 848 N N . TRP A 1 105 ? 3.899 6.275 -5.089 1.00 84.94 105 TRP A N 1
ATOM 849 C CA . TRP A 1 105 ? 4.591 7.259 -5.910 1.00 84.94 105 TRP A CA 1
ATOM 850 C C . TRP A 1 105 ? 5.892 6.741 -6.492 1.00 84.94 105 TRP A C 1
ATOM 852 O O . TRP A 1 105 ? 6.593 5.932 -5.883 1.00 84.94 105 TRP A O 1
ATOM 862 N N . HIS A 1 106 ? 6.245 7.295 -7.645 1.00 83.38 106 HIS A N 1
ATOM 863 C CA . HIS A 1 106 ? 7.579 7.181 -8.197 1.00 83.38 106 HIS A CA 1
ATOM 864 C C . HIS A 1 106 ? 8.533 8.131 -7.461 1.00 83.38 106 HIS A C 1
ATOM 866 O O . HIS A 1 106 ? 8.227 9.302 -7.212 1.00 83.38 106 HIS A O 1
ATOM 872 N N . ARG A 1 107 ? 9.694 7.619 -7.049 1.00 80.50 107 ARG A N 1
ATOM 873 C CA . ARG A 1 107 ? 10.722 8.380 -6.326 1.00 80.50 107 ARG A CA 1
ATOM 874 C C . ARG A 1 107 ? 11.272 9.510 -7.188 1.00 80.50 107 ARG A C 1
ATOM 876 O O . ARG A 1 107 ? 11.509 10.599 -6.666 1.00 80.50 107 ARG A O 1
ATOM 883 N N . ASP A 1 108 ? 11.411 9.271 -8.490 1.00 75.25 108 ASP A N 1
ATOM 884 C CA . ASP A 1 108 ? 11.511 10.342 -9.479 1.00 75.25 108 ASP A CA 1
ATOM 885 C C . ASP A 1 108 ? 10.102 10.824 -9.837 1.00 75.25 108 ASP A C 1
ATOM 887 O O . ASP A 1 108 ? 9.395 10.207 -10.630 1.00 75.25 108 ASP A O 1
ATOM 891 N N . LYS A 1 109 ? 9.701 11.945 -9.240 1.00 65.06 109 LYS A N 1
ATOM 892 C CA . LYS A 1 109 ? 8.354 12.513 -9.371 1.00 65.06 109 LYS A CA 1
ATOM 893 C C . LYS A 1 109 ? 8.020 12.959 -10.798 1.00 65.06 109 LYS A C 1
ATOM 895 O O . LYS A 1 109 ? 6.869 13.268 -11.072 1.00 65.06 109 LYS A O 1
ATOM 900 N N . SER A 1 110 ? 8.998 13.036 -11.701 1.00 60.66 110 SER A N 1
ATOM 901 C CA . SER A 1 110 ? 8.754 13.401 -13.100 1.00 60.66 110 SER A CA 1
ATOM 902 C C . SER A 1 110 ? 8.250 12.237 -13.959 1.00 60.66 110 SER A C 1
ATOM 904 O O . SER A 1 110 ? 7.760 12.473 -15.063 1.00 60.66 110 SER A O 1
ATOM 906 N N . GLN A 1 111 ? 8.328 11.005 -13.450 1.00 58.53 111 GLN A N 1
ATOM 907 C CA . GLN A 1 111 ? 7.925 9.797 -14.164 1.00 58.53 111 GLN A CA 1
ATOM 908 C C . GLN A 1 111 ? 6.579 9.285 -13.654 1.00 58.53 111 GLN A C 1
ATOM 910 O O . GLN A 1 111 ? 6.249 9.402 -12.471 1.00 58.53 111 GLN A O 1
ATOM 915 N N . SER A 1 112 ? 5.785 8.737 -14.569 1.00 54.62 112 SER A N 1
ATOM 916 C CA . SER A 1 112 ? 4.520 8.089 -14.253 1.00 54.62 112 SER A CA 1
ATOM 917 C C . SER A 1 1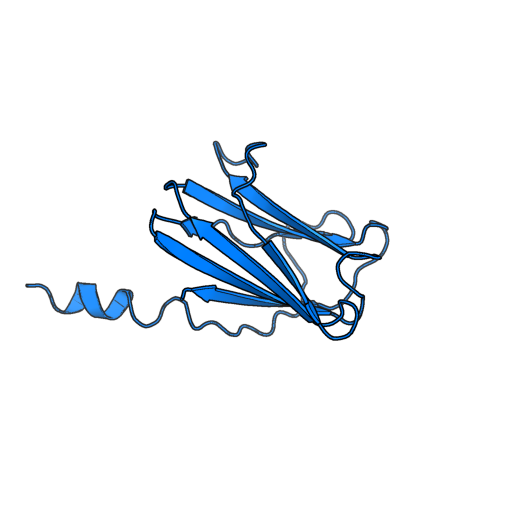12 ? 4.488 6.722 -14.896 1.00 54.62 112 SER A C 1
ATOM 919 O O . SER A 1 112 ? 4.705 6.600 -16.099 1.00 54.62 112 SER A O 1
ATOM 921 N N . GLU A 1 113 ? 4.205 5.717 -14.077 1.00 67.06 113 GLU A N 1
ATOM 922 C CA . GLU A 1 113 ? 4.322 4.321 -14.461 1.00 67.06 113 GLU A CA 1
ATOM 923 C C . GLU A 1 113 ? 3.030 3.570 -14.175 1.00 67.06 113 GLU A C 1
ATOM 925 O O . GLU A 1 113 ? 2.291 3.863 -13.228 1.00 67.06 113 GLU A O 1
ATOM 930 N N . ARG A 1 114 ? 2.742 2.587 -15.029 1.00 65.50 114 ARG A N 1
ATOM 931 C CA . ARG A 1 114 ? 1.507 1.810 -14.957 1.00 65.50 114 ARG A CA 1
ATOM 932 C C . ARG A 1 114 ? 1.582 0.836 -13.788 1.00 65.50 114 ARG A C 1
ATOM 934 O O . ARG A 1 114 ? 2.507 0.035 -13.679 1.00 65.50 114 ARG A O 1
ATOM 941 N N . CYS A 1 115 ? 0.578 0.908 -12.922 1.00 74.56 115 CYS A N 1
ATOM 942 C CA . CYS A 1 115 ? 0.397 -0.029 -11.823 1.00 74.56 115 CYS A CA 1
ATOM 943 C C . CYS A 1 115 ? -1.057 -0.502 -11.803 1.00 74.56 115 CYS A C 1
ATOM 945 O O . CYS A 1 115 ? -1.967 0.304 -11.992 1.00 74.56 115 CYS A O 1
ATOM 947 N N . ALA A 1 116 ? -1.273 -1.784 -11.529 1.00 80.69 116 ALA A N 1
ATOM 948 C CA . ALA A 1 116 ? -2.565 -2.297 -11.096 1.00 80.69 116 ALA A CA 1
ATOM 949 C C . ALA A 1 116 ? -2.530 -2.459 -9.575 1.00 80.69 116 ALA A C 1
ATOM 951 O O . ALA A 1 116 ? -1.606 -3.069 -9.032 1.00 80.69 116 ALA A O 1
ATOM 952 N N . ILE A 1 117 ? -3.522 -1.894 -8.892 1.00 86.00 117 ILE A N 1
ATOM 953 C CA . ILE A 1 117 ? -3.610 -1.883 -7.432 1.00 86.00 117 ILE A CA 1
ATOM 954 C C . ILE A 1 117 ? -4.942 -2.518 -7.048 1.00 86.00 117 ILE A C 1
ATOM 956 O O . ILE A 1 117 ? -5.984 -2.121 -7.562 1.00 86.00 117 ILE A O 1
ATOM 960 N N . VAL A 1 118 ? -4.901 -3.507 -6.161 1.00 86.44 118 VAL A N 1
ATOM 961 C CA . VAL A 1 118 ? -6.084 -4.225 -5.680 1.00 86.44 118 VAL A CA 1
ATOM 962 C C . VAL A 1 118 ? -6.130 -4.135 -4.164 1.00 86.44 118 VAL A C 1
ATOM 964 O O . VAL A 1 118 ? -5.151 -4.468 -3.500 1.00 86.44 118 VAL A O 1
ATOM 967 N N . PHE A 1 119 ? -7.272 -3.715 -3.630 1.00 86.94 119 PHE A N 1
ATOM 968 C CA . PHE A 1 119 ? -7.558 -3.694 -2.199 1.00 86.94 119 PHE A CA 1
ATOM 969 C C . PHE A 1 119 ? -8.458 -4.879 -1.873 1.00 86.94 119 PHE A C 1
ATOM 971 O O . PHE A 1 119 ? -9.466 -5.075 -2.549 1.00 86.94 119 PHE A O 1
ATOM 978 N N . TYR A 1 120 ? -8.115 -5.660 -0.854 1.00 84.88 120 TYR A N 1
ATOM 979 C CA . TYR A 1 120 ? -8.969 -6.739 -0.373 1.00 84.88 120 TYR A CA 1
ATOM 980 C C . TYR A 1 120 ? -8.846 -6.907 1.143 1.00 84.88 120 TYR A C 1
ATOM 982 O O . TYR A 1 120 ? -7.801 -6.621 1.729 1.00 84.88 120 TYR A O 1
ATOM 990 N N . PHE A 1 121 ? -9.932 -7.340 1.775 1.00 82.50 121 PHE A N 1
ATOM 991 C CA . PHE A 1 121 ? -10.020 -7.561 3.218 1.00 82.50 121 PHE A CA 1
ATOM 992 C C . PHE A 1 121 ? -10.089 -9.063 3.497 1.00 82.50 121 PHE A C 1
ATOM 994 O O . PHE A 1 121 ? -10.883 -9.757 2.861 1.00 82.50 121 PHE A O 1
ATOM 1001 N N . GLU A 1 122 ? -9.256 -9.550 4.420 1.00 74.31 122 GLU A N 1
ATOM 1002 C CA . GLU A 1 122 ? -9.280 -10.938 4.917 1.00 74.31 122 GLU A CA 1
ATOM 1003 C C . GLU A 1 122 ? -10.044 -11.088 6.236 1.00 74.31 122 GLU A C 1
ATOM 1005 O O . GLU A 1 122 ? -9.819 -10.269 7.162 1.00 74.31 122 GLU A O 1
#

Seco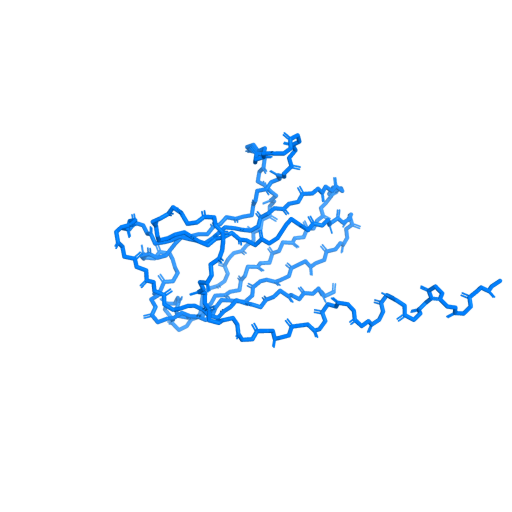ndary structure (DSSP, 8-state):
--TTTTTTTSSSS-----PPP--SS--SSEEEPPPEEE-TT-EEEEEEEESS-BTTTEEEEEEEEETTEE-SPPPPEEEEEEGGGTEEEEEEE-SS-EEEEEEEEESSTT----EEEEEEE-

Sequence (122 aa):
YDPYRLSNYLNKYDYSETHQPYAEGERYGMYFSDVFYLVPGDNLKIVIYSDVPLGTDLACEISEYKNNGVSGSTPAYTVERYENGYRAIISCHATESGEYQFKLWHRDKSQSERCAIVFYFE

Radius of gyration: 15.38 Å; chains: 1; bounding box: 48×28×32 Å

Organism: NCBI:txid61435